Protein AF-A0A5B1CIZ7-F1 (afdb_monomer_lite)

Organism: NCBI:txid406547

Secondary structure (DSSP, 8-state):
--HHHHHHHHHHHHHHHHHHHHHHHTTT-EEEEE-TTT--EEEEE--GGG-SEEEEEEE-TTT--EEEEEEEEETTEEEEEEEE-----

Foldseek 3Di:
DVVVVVVVVVVVVVVVVVVVVLVVVQVDAKEWEQDPPPRDIDIDRDRCVCDQWDWDWDQDPPPRFIWTKIWGQDPNHIYIYTDRPDPPD

Sequence (89 aa):
MQEENEERETECRFLLKTKRQYRFRIMQDEVTYICDACGEEIVIPVDPAGGKTQKYTEDCPVCCNPSVIHVDWDEDEPRAWAEAEQDRF

InterPro domains:
  IPR025990 Bacterial zinc ribbon domain [PF14255] (33-80)

pLDDT: mean 75.04, std 17.67, range 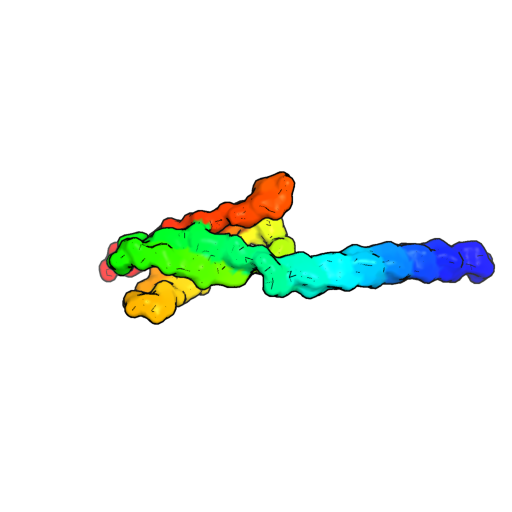[46.56, 95.06]

Radius of gyration: 19.01 Å; chains: 1; bounding box: 52×20×56 Å

Structure (mmCIF, N/CA/C/O backbone):
data_AF-A0A5B1CIZ7-F1
#
_entry.id   AF-A0A5B1CIZ7-F1
#
loop_
_atom_site.group_PDB
_atom_site.id
_atom_site.type_symbol
_atom_site.label_atom_id
_atom_site.label_alt_id
_atom_site.label_comp_id
_atom_site.label_asym_id
_atom_site.label_entity_id
_atom_site.label_seq_id
_atom_site.pdbx_PDB_ins_code
_atom_site.Cartn_x
_atom_site.Cartn_y
_atom_site.Cartn_z
_atom_site.occupancy
_atom_site.B_iso_or_equiv
_atom_site.auth_seq_id
_atom_site.auth_comp_id
_atom_site.auth_asym_id
_atom_site.auth_atom_id
_atom_site.pdbx_PDB_model_num
ATOM 1 N N . MET A 1 1 ? 37.154 8.016 -29.407 1.00 51.50 1 MET A N 1
ATOM 2 C CA . MET A 1 1 ? 36.833 9.394 -28.966 1.00 51.50 1 MET A CA 1
ATOM 3 C C . MET A 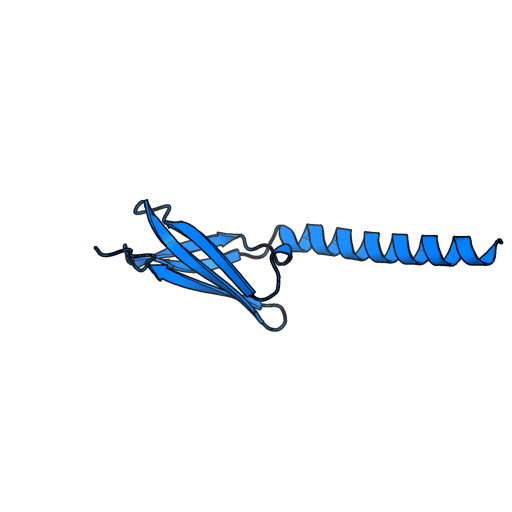1 1 ? 35.493 9.917 -29.486 1.00 51.50 1 MET A C 1
ATOM 5 O O . MET A 1 1 ? 34.851 10.620 -28.724 1.00 51.50 1 MET A O 1
ATOM 9 N N . GLN A 1 2 ? 35.055 9.643 -30.727 1.00 49.53 2 GLN A N 1
ATOM 10 C CA . GLN A 1 2 ? 33.720 10.071 -31.208 1.00 49.53 2 GLN A CA 1
ATOM 11 C C . GLN A 1 2 ? 32.618 9.014 -30.986 1.00 49.53 2 GLN A C 1
ATOM 13 O O . GLN A 1 2 ? 31.496 9.386 -30.666 1.00 49.53 2 GLN A O 1
ATOM 18 N N . GLU A 1 3 ? 32.947 7.720 -31.049 1.00 47.75 3 GLU A N 1
ATOM 19 C CA . GLU A 1 3 ? 31.984 6.608 -30.889 1.00 47.75 3 GLU A CA 1
ATOM 20 C C . GLU A 1 3 ? 31.436 6.472 -29.449 1.00 47.75 3 GLU A C 1
ATOM 22 O O . GLU A 1 3 ? 30.249 6.234 -29.254 1.00 47.75 3 GLU A O 1
ATOM 27 N N . GLU A 1 4 ? 32.251 6.753 -28.423 1.00 51.00 4 GLU A N 1
ATOM 28 C CA . GLU A 1 4 ? 31.854 6.661 -27.000 1.00 51.00 4 GLU A CA 1
ATOM 29 C C . GLU A 1 4 ? 30.778 7.689 -26.585 1.00 51.00 4 GLU A C 1
ATOM 31 O O . GLU A 1 4 ? 30.121 7.539 -25.553 1.00 51.00 4 GLU A O 1
ATOM 36 N N . ASN A 1 5 ? 30.593 8.761 -27.365 1.00 46.56 5 ASN A N 1
ATOM 37 C CA . ASN A 1 5 ? 29.623 9.819 -27.063 1.00 46.56 5 ASN A CA 1
ATOM 38 C C . ASN A 1 5 ? 28.211 9.477 -27.578 1.00 46.56 5 ASN A C 1
ATOM 40 O O . ASN A 1 5 ? 27.219 9.903 -26.991 1.00 46.56 5 ASN A O 1
ATOM 44 N N . GLU A 1 6 ? 28.115 8.675 -28.641 1.00 50.31 6 GLU A N 1
ATOM 45 C CA . GLU A 1 6 ? 26.852 8.303 -29.293 1.00 50.31 6 GLU A CA 1
ATOM 46 C C . GLU A 1 6 ? 26.116 7.183 -28.523 1.00 50.31 6 GLU A C 1
ATOM 48 O O . GLU A 1 6 ? 24.884 7.185 -28.407 1.00 50.31 6 GLU A O 1
ATOM 53 N N . GLU A 1 7 ? 26.870 6.285 -27.879 1.00 53.16 7 GLU A N 1
ATOM 54 C CA . GLU A 1 7 ? 26.337 5.250 -26.981 1.00 53.16 7 GLU A CA 1
ATOM 55 C C . GLU A 1 7 ? 25.701 5.860 -25.716 1.00 53.16 7 GLU A C 1
ATOM 57 O O . GLU A 1 7 ? 24.572 5.512 -25.356 1.00 53.16 7 GLU A O 1
ATOM 62 N N . ARG A 1 8 ? 26.354 6.863 -25.103 1.00 51.62 8 ARG A N 1
ATOM 63 C CA . ARG A 1 8 ? 25.831 7.585 -23.924 1.00 51.62 8 ARG A CA 1
ATOM 64 C C . ARG A 1 8 ? 24.557 8.376 -24.224 1.00 51.62 8 ARG A C 1
ATOM 66 O O . ARG A 1 8 ? 23.672 8.455 -23.371 1.00 51.62 8 ARG A O 1
ATOM 73 N N . GLU A 1 9 ? 24.431 8.959 -25.418 1.00 53.88 9 GLU A N 1
ATOM 74 C CA . GLU A 1 9 ? 23.199 9.651 -25.827 1.00 53.88 9 GLU A CA 1
ATOM 75 C C . GLU A 1 9 ? 22.024 8.688 -26.036 1.00 53.88 9 GLU A C 1
ATOM 77 O O . GLU A 1 9 ? 20.875 9.024 -25.718 1.00 53.88 9 GLU A O 1
ATOM 82 N N . THR A 1 10 ? 22.301 7.485 -26.539 1.00 54.41 10 THR A N 1
ATOM 83 C CA . THR A 1 10 ? 21.291 6.444 -26.763 1.00 54.41 10 THR A CA 1
ATOM 84 C C . THR A 1 10 ? 20.791 5.873 -25.437 1.00 54.41 10 THR A C 1
ATOM 86 O O . THR A 1 10 ? 19.579 5.759 -25.238 1.00 54.41 10 THR A O 1
ATOM 89 N N . GLU A 1 11 ? 21.699 5.620 -24.493 1.00 52.94 11 GLU A N 1
ATOM 90 C CA . GLU A 1 11 ? 21.377 5.184 -23.132 1.00 52.94 11 GLU A CA 1
ATOM 91 C C . GLU A 1 11 ? 20.580 6.256 -22.367 1.00 52.94 11 GLU A C 1
ATOM 93 O O . GLU A 1 11 ? 19.539 5.958 -21.782 1.00 52.94 11 GLU A O 1
ATOM 98 N N . CYS A 1 12 ? 20.961 7.537 -22.471 1.00 47.84 12 CYS A N 1
ATOM 99 C CA . CYS A 1 12 ? 20.188 8.648 -21.905 1.00 47.84 12 CYS A CA 1
ATOM 100 C C . CYS A 1 12 ? 18.795 8.781 -22.537 1.00 47.84 12 CYS A C 1
ATOM 102 O O . CYS A 1 12 ? 17.822 8.995 -21.816 1.00 47.84 12 CYS A O 1
ATOM 104 N N . ARG A 1 13 ? 18.641 8.626 -23.861 1.00 53.91 13 ARG A N 1
ATOM 105 C CA . ARG A 1 13 ? 17.308 8.624 -24.499 1.00 53.91 13 ARG A CA 1
ATOM 106 C C . ARG A 1 13 ? 16.473 7.422 -24.085 1.00 53.91 13 ARG A C 1
ATOM 108 O O . ARG A 1 13 ? 15.261 7.570 -23.946 1.00 53.91 13 ARG A O 1
ATOM 115 N N . PHE A 1 14 ? 17.088 6.261 -23.889 1.00 51.16 14 PHE A N 1
ATOM 116 C CA . PHE A 1 14 ? 16.407 5.062 -23.416 1.00 51.16 14 PHE A CA 1
ATOM 117 C C . PHE A 1 14 ? 15.927 5.240 -21.971 1.00 51.16 14 PHE A C 1
ATOM 119 O O . PHE A 1 14 ? 14.741 5.058 -21.708 1.00 51.16 14 PHE A O 1
ATOM 126 N N . LEU A 1 15 ? 16.792 5.738 -21.079 1.00 51.94 15 LEU A N 1
ATOM 127 C CA . LEU A 1 15 ? 16.459 6.085 -19.693 1.00 51.94 15 LEU A CA 1
ATOM 128 C C . LEU A 1 15 ? 15.428 7.218 -19.595 1.00 51.94 15 LEU A C 1
ATOM 130 O O . LEU A 1 15 ? 14.590 7.211 -18.700 1.00 51.94 15 LEU A O 1
ATOM 134 N N . LEU A 1 16 ? 15.445 8.198 -20.503 1.00 53.34 16 LEU A N 1
ATOM 135 C CA . LEU A 1 16 ? 14.434 9.261 -20.547 1.00 53.34 16 LEU A CA 1
ATOM 136 C C . LEU A 1 16 ? 13.094 8.762 -21.103 1.00 53.34 16 LEU A C 1
ATOM 138 O O . LEU A 1 16 ? 12.053 9.195 -20.614 1.00 53.34 16 LEU A O 1
ATOM 142 N N . LYS A 1 17 ? 13.088 7.844 -22.080 1.00 51.88 17 LYS A N 1
ATOM 143 C CA . LYS A 1 17 ? 11.860 7.191 -22.564 1.00 51.88 17 LYS A CA 1
ATOM 144 C C . LYS A 1 17 ? 11.231 6.332 -21.473 1.00 51.88 17 LYS A C 1
ATOM 146 O O . LYS A 1 17 ? 10.040 6.491 -21.221 1.00 51.88 17 LYS A O 1
ATOM 151 N N . THR A 1 18 ? 12.025 5.515 -20.781 1.00 50.84 18 THR A N 1
ATOM 152 C CA . THR A 1 18 ? 11.543 4.686 -19.671 1.00 50.84 18 THR A CA 1
ATOM 153 C C . THR A 1 18 ? 11.134 5.533 -18.475 1.00 50.84 18 THR A C 1
ATOM 155 O O . THR A 1 18 ? 10.038 5.327 -17.985 1.00 50.84 18 THR A O 1
ATOM 158 N N . LYS A 1 19 ? 11.888 6.565 -18.061 1.00 52.91 19 LYS A N 1
ATOM 159 C CA . LYS A 1 19 ? 11.462 7.491 -16.986 1.00 52.91 19 LYS A CA 1
ATOM 160 C C . LYS A 1 19 ? 10.187 8.262 -17.317 1.00 52.91 19 LYS A C 1
ATOM 162 O O . LYS A 1 19 ? 9.411 8.560 -16.415 1.00 52.91 19 LYS A O 1
ATOM 167 N N . ARG A 1 20 ? 9.967 8.616 -18.586 1.00 52.28 20 ARG A N 1
ATOM 168 C CA . ARG A 1 20 ? 8.744 9.305 -19.022 1.00 52.28 20 ARG A CA 1
ATOM 169 C C . ARG A 1 20 ? 7.544 8.358 -19.044 1.00 52.28 20 ARG A C 1
ATOM 171 O O . ARG A 1 20 ? 6.467 8.777 -18.644 1.00 52.28 20 ARG A O 1
ATOM 178 N N . GLN A 1 21 ? 7.748 7.099 -19.436 1.00 52.97 21 GLN A N 1
ATOM 179 C CA . GLN A 1 21 ? 6.759 6.022 -19.297 1.00 52.97 21 GLN A CA 1
ATOM 180 C C . GLN A 1 21 ? 6.454 5.723 -17.824 1.00 52.97 21 GLN A C 1
ATOM 182 O O . GLN A 1 21 ? 5.295 5.642 -17.440 1.00 52.97 21 GLN A O 1
ATOM 187 N N . TYR A 1 22 ? 7.492 5.644 -16.994 1.00 51.78 22 TYR A N 1
ATOM 188 C CA . TYR A 1 22 ? 7.409 5.374 -15.563 1.00 51.78 22 TYR A CA 1
ATOM 189 C C . TYR A 1 22 ? 6.639 6.479 -14.845 1.00 51.78 22 TYR A C 1
ATOM 191 O O . TYR A 1 22 ? 5.633 6.205 -14.216 1.00 51.78 22 TYR A O 1
ATOM 199 N N . ARG A 1 23 ? 6.998 7.752 -15.059 1.00 53.22 23 ARG A N 1
ATOM 200 C CA . ARG A 1 23 ? 6.252 8.900 -14.510 1.00 53.22 23 ARG A CA 1
ATOM 201 C C . ARG A 1 23 ? 4.788 8.961 -14.944 1.00 53.22 23 ARG A C 1
ATOM 203 O O . ARG A 1 23 ? 4.006 9.598 -14.252 1.00 53.22 23 ARG A O 1
ATOM 210 N N . PHE A 1 24 ? 4.439 8.378 -16.088 1.00 52.84 24 PHE A N 1
ATOM 211 C CA . PHE A 1 24 ? 3.059 8.342 -16.568 1.00 52.84 24 PHE A CA 1
ATOM 212 C C . PHE A 1 24 ? 2.271 7.182 -15.942 1.00 52.84 24 PHE A C 1
ATOM 214 O O . PHE A 1 24 ? 1.102 7.363 -15.627 1.00 52.84 24 PHE A O 1
ATOM 221 N N . ARG A 1 25 ? 2.920 6.031 -15.699 1.00 54.44 25 ARG A N 1
ATOM 222 C CA . ARG A 1 25 ? 2.324 4.879 -14.999 1.00 54.44 25 ARG A CA 1
ATOM 223 C C . ARG A 1 25 ? 2.177 5.126 -13.485 1.00 54.44 25 ARG A C 1
ATOM 225 O O . ARG A 1 25 ? 1.147 4.802 -12.921 1.00 54.44 25 ARG A O 1
ATOM 232 N N . ILE A 1 26 ? 3.122 5.853 -12.874 1.00 54.41 26 ILE A N 1
ATOM 233 C CA . ILE A 1 26 ? 3.113 6.281 -11.455 1.00 54.41 26 ILE A CA 1
ATOM 234 C C . ILE A 1 26 ? 1.844 7.047 -11.037 1.00 54.41 26 ILE A C 1
ATOM 236 O O . ILE A 1 26 ? 1.519 7.096 -9.858 1.00 54.41 26 ILE A O 1
ATOM 240 N N . MET A 1 27 ? 1.134 7.683 -11.972 1.00 52.81 27 MET A N 1
ATOM 241 C CA . MET A 1 27 ? -0.024 8.524 -11.650 1.00 52.81 27 MET A CA 1
ATOM 242 C C . MET A 1 27 ? -1.385 7.819 -11.756 1.00 52.81 27 MET A C 1
ATOM 244 O O . MET A 1 27 ? -2.384 8.506 -11.556 1.00 52.81 27 MET A O 1
ATOM 248 N N . GLN A 1 28 ? -1.466 6.530 -12.119 1.00 58.94 28 GLN A N 1
ATOM 249 C CA . GLN A 1 28 ? -2.755 5.935 -12.523 1.00 58.94 28 GLN A CA 1
ATOM 250 C C . GLN A 1 28 ? -3.128 4.583 -11.913 1.00 58.94 28 GLN A C 1
ATOM 252 O O . GLN A 1 28 ? -4.266 4.166 -12.112 1.00 58.94 28 GLN A O 1
ATOM 257 N N . ASP A 1 29 ? -2.238 3.911 -11.187 1.00 78.75 29 ASP A N 1
ATOM 258 C CA . ASP A 1 29 ? -2.575 2.614 -10.604 1.00 78.75 29 ASP A CA 1
ATOM 259 C C . ASP A 1 29 ? -3.165 2.803 -9.199 1.00 78.75 29 ASP A C 1
ATOM 261 O O . ASP A 1 29 ? -2.517 3.303 -8.277 1.00 78.75 29 ASP A O 1
ATOM 265 N N . GLU A 1 30 ? -4.433 2.433 -9.061 1.00 87.75 30 GLU A N 1
ATOM 266 C CA . GLU A 1 30 ? -5.183 2.436 -7.808 1.00 87.75 30 GLU A CA 1
ATOM 267 C C . GLU A 1 30 ? -5.493 0.992 -7.416 1.00 87.75 30 GLU A C 1
ATOM 269 O O . GLU A 1 30 ? -5.778 0.146 -8.265 1.00 87.75 30 GLU A O 1
ATOM 274 N N . VAL A 1 31 ? -5.465 0.711 -6.118 1.00 90.31 31 VAL A N 1
ATOM 275 C CA . VAL A 1 31 ? -5.884 -0.578 -5.561 1.00 90.31 31 VAL A CA 1
ATOM 276 C C . VAL A 1 31 ? -6.836 -0.369 -4.408 1.00 90.31 31 VAL A C 1
ATOM 278 O O . VAL A 1 31 ? -6.840 0.670 -3.751 1.00 90.31 31 VAL A O 1
ATOM 281 N N . THR A 1 32 ? -7.629 -1.396 -4.147 1.00 93.56 32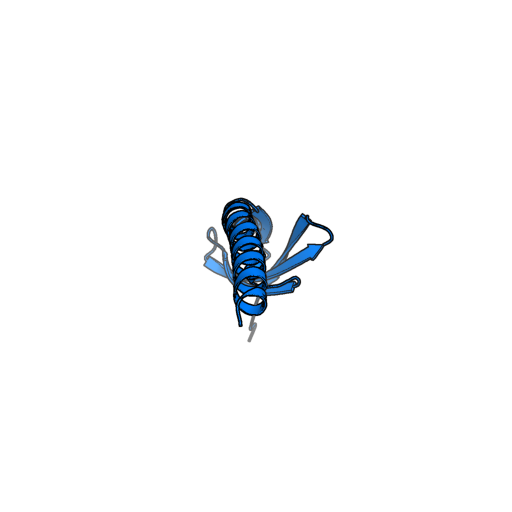 THR A N 1
ATOM 282 C CA . THR A 1 32 ? -8.601 -1.407 -3.064 1.00 93.56 32 THR A CA 1
ATOM 283 C C . THR A 1 32 ? -8.209 -2.424 -2.007 1.00 93.56 32 THR A C 1
ATOM 285 O O . THR A 1 32 ? -7.822 -3.544 -2.343 1.00 93.56 32 THR A O 1
ATOM 288 N N . TYR A 1 33 ? -8.368 -2.070 -0.737 1.00 93.00 33 TYR A N 1
ATOM 289 C CA . TYR A 1 33 ? -8.287 -3.012 0.376 1.00 93.00 33 TYR A CA 1
ATOM 290 C C . TYR A 1 33 ? -9.479 -2.822 1.316 1.00 93.00 33 TYR A C 1
ATOM 292 O O . TYR A 1 33 ? -10.081 -1.752 1.363 1.00 93.00 33 TYR A O 1
ATOM 300 N N . ILE A 1 34 ? -9.815 -3.858 2.084 1.00 93.75 34 ILE A N 1
ATOM 301 C CA . ILE A 1 34 ? -10.831 -3.765 3.136 1.00 93.75 34 ILE A CA 1
ATOM 302 C C . ILE A 1 34 ? -10.131 -3.483 4.461 1.00 93.75 34 ILE A C 1
ATOM 304 O O . ILE A 1 34 ? -9.210 -4.206 4.839 1.00 93.75 34 ILE A O 1
ATOM 308 N N . CYS A 1 35 ? -10.546 -2.435 5.167 1.00 91.94 35 CYS A N 1
ATOM 309 C CA . CYS A 1 35 ? -10.000 -2.130 6.483 1.00 91.94 35 CYS A CA 1
ATOM 310 C C . CYS A 1 35 ? -10.467 -3.167 7.516 1.00 91.94 35 CYS A C 1
ATOM 312 O O . CYS A 1 35 ? -11.661 -3.283 7.784 1.00 91.94 35 CYS A O 1
ATOM 314 N N . ASP A 1 36 ? -9.530 -3.845 8.180 1.00 89.38 36 ASP A N 1
ATOM 315 C CA . ASP A 1 36 ? -9.829 -4.837 9.227 1.00 89.38 36 ASP A CA 1
ATOM 316 C C . ASP A 1 36 ? -10.528 -4.251 10.469 1.00 89.38 36 ASP A C 1
ATOM 318 O O . ASP A 1 36 ? -11.139 -4.985 11.247 1.00 89.38 36 ASP A O 1
ATOM 322 N N . ALA A 1 37 ? -10.429 -2.936 10.690 1.00 88.88 37 ALA A N 1
ATOM 323 C CA . ALA A 1 37 ? -10.997 -2.281 11.867 1.00 88.88 37 ALA A CA 1
ATOM 324 C C . ALA A 1 37 ? -12.461 -1.852 11.671 1.00 88.88 37 ALA A C 1
ATOM 326 O O . ALA A 1 37 ? -13.290 -2.091 12.549 1.00 88.88 37 ALA A O 1
ATOM 327 N N . CYS A 1 38 ? -12.792 -1.206 10.547 1.00 92.00 38 CYS A N 1
ATOM 328 C CA . CYS A 1 38 ? -14.149 -0.708 10.279 1.00 92.00 38 CYS A CA 1
ATOM 329 C C . CYS A 1 38 ? -14.907 -1.479 9.192 1.00 92.00 38 CYS A C 1
ATOM 331 O O . CYS A 1 38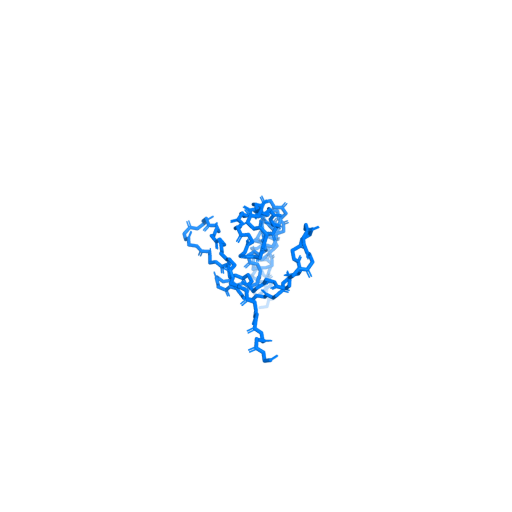 ? -16.119 -1.309 9.087 1.00 92.00 38 CYS A O 1
ATOM 333 N N . GLY A 1 39 ? -14.227 -2.321 8.410 1.00 91.81 39 GLY A N 1
ATOM 334 C CA . GLY A 1 39 ? -14.816 -3.074 7.303 1.00 91.81 39 GLY A CA 1
ATOM 335 C C . GLY A 1 39 ? -15.064 -2.262 6.030 1.00 91.81 39 GLY A C 1
ATOM 336 O O . GLY A 1 39 ? -15.706 -2.775 5.119 1.00 91.81 39 GLY A O 1
ATOM 337 N N . GLU A 1 40 ? -14.590 -1.016 5.958 1.00 95.06 40 GLU A N 1
ATOM 338 C CA . GLU A 1 40 ? -14.768 -0.163 4.779 1.00 95.06 40 GLU A CA 1
ATOM 339 C C . GLU A 1 40 ? -13.795 -0.542 3.655 1.00 95.06 40 GLU A C 1
ATOM 341 O O . GLU A 1 40 ? -12.641 -0.895 3.918 1.00 95.06 40 GLU A O 1
ATOM 346 N N . GLU A 1 41 ? -14.246 -0.419 2.406 1.00 94.50 41 GLU A N 1
ATOM 347 C CA . GLU A 1 41 ? -13.400 -0.531 1.219 1.00 94.50 41 GLU A CA 1
ATOM 348 C C . GLU A 1 41 ? -12.666 0.790 0.961 1.00 94.50 41 GLU A C 1
ATOM 350 O O . GLU A 1 41 ? -13.275 1.829 0.705 1.00 94.50 41 GLU A O 1
ATOM 355 N N . ILE A 1 42 ? -11.339 0.754 1.043 1.00 93.25 42 ILE A N 1
ATOM 356 C CA . ILE A 1 42 ? -10.470 1.917 0.884 1.00 93.25 42 ILE A CA 1
ATOM 357 C C . ILE A 1 42 ? -9.718 1.801 -0.437 1.00 93.25 42 ILE A C 1
ATOM 359 O O . ILE A 1 42 ? -9.062 0.792 -0.695 1.00 93.25 42 ILE A O 1
ATOM 363 N N . VAL A 1 43 ? -9.784 2.856 -1.251 1.00 92.50 43 VAL A N 1
ATOM 364 C CA . VAL A 1 43 ? -9.014 2.995 -2.494 1.00 92.50 43 VAL A CA 1
ATOM 365 C C . VAL A 1 43 ? -7.751 3.799 -2.206 1.00 92.50 43 VAL A C 1
ATOM 367 O O . VAL A 1 43 ? -7.831 4.886 -1.632 1.00 92.50 43 VAL A O 1
ATOM 370 N N . ILE A 1 44 ? -6.597 3.283 -2.618 1.00 89.56 44 ILE A N 1
ATOM 371 C CA . ILE A 1 44 ? -5.293 3.923 -2.440 1.00 89.56 44 ILE A CA 1
ATOM 372 C C . ILE A 1 44 ? -4.521 3.971 -3.763 1.00 89.56 44 ILE A C 1
ATOM 374 O O . ILE A 1 44 ? -4.561 3.011 -4.538 1.00 89.56 44 ILE A O 1
ATOM 378 N N . PRO A 1 45 ? -3.787 5.063 -4.031 1.00 86.94 45 PRO A N 1
ATOM 379 C CA . PRO A 1 45 ? -2.842 5.104 -5.136 1.00 86.94 45 PRO A CA 1
ATOM 380 C C . PRO A 1 45 ? -1.605 4.265 -4.796 1.00 86.94 45 PRO A C 1
ATOM 382 O O . PRO A 1 45 ? -1.092 4.335 -3.677 1.00 86.94 45 PRO A O 1
ATOM 385 N N . VAL A 1 46 ? -1.084 3.513 -5.765 1.00 84.62 46 VAL A N 1
ATOM 386 C CA . VAL A 1 46 ? 0.138 2.714 -5.598 1.00 84.62 46 VAL A CA 1
ATOM 387 C C . VAL A 1 46 ? 1.203 3.094 -6.618 1.00 84.62 46 VAL A C 1
ATOM 389 O O . VAL A 1 46 ? 0.938 3.254 -7.806 1.00 84.62 46 VAL A O 1
ATOM 392 N N . ASP A 1 47 ? 2.443 3.233 -6.143 1.00 81.25 47 ASP A N 1
ATOM 393 C CA . ASP A 1 47 ? 3.589 3.592 -6.980 1.00 81.25 47 ASP A CA 1
ATOM 394 C C . ASP A 1 47 ? 4.488 2.360 -7.210 1.00 81.25 47 ASP A C 1
ATOM 396 O O . ASP A 1 47 ? 5.083 1.848 -6.255 1.00 81.25 47 ASP A O 1
ATOM 400 N N . PRO A 1 48 ? 4.672 1.885 -8.457 1.00 76.06 48 PRO A N 1
ATOM 401 C CA . PRO A 1 48 ? 5.563 0.761 -8.750 1.00 76.06 48 PRO A CA 1
ATOM 402 C C . PRO A 1 48 ? 7.053 1.056 -8.464 1.00 76.06 48 PRO A C 1
ATOM 404 O O . PRO A 1 48 ? 7.874 0.133 -8.465 1.00 76.06 48 PRO A O 1
ATOM 407 N N . ALA A 1 49 ? 7.431 2.314 -8.198 1.00 77.31 49 ALA A N 1
ATOM 408 C CA . ALA A 1 49 ? 8.763 2.741 -7.751 1.00 77.31 49 ALA A CA 1
ATOM 409 C C . ALA A 1 49 ? 9.172 2.161 -6.402 1.00 77.31 49 ALA A C 1
ATOM 411 O O . ALA A 1 49 ? 10.370 1.985 -6.170 1.00 77.31 49 ALA A O 1
ATOM 412 N N . GLY A 1 50 ? 8.209 1.823 -5.541 1.00 74.50 50 GLY A N 1
ATOM 413 C CA . GLY A 1 50 ? 8.484 1.183 -4.253 1.00 74.50 50 GLY A CA 1
ATOM 414 C C . GLY A 1 50 ? 8.988 -0.261 -4.368 1.00 74.50 50 GLY A C 1
ATOM 415 O O . GLY A 1 50 ? 9.402 -0.845 -3.370 1.00 74.50 50 GLY A O 1
ATOM 416 N N . GLY A 1 51 ? 9.006 -0.832 -5.577 1.00 81.06 51 GLY A N 1
ATOM 417 C CA . GLY A 1 51 ? 9.391 -2.216 -5.837 1.00 81.06 51 GLY A CA 1
ATOM 418 C C . GLY A 1 51 ? 8.184 -3.136 -6.017 1.00 81.06 51 GLY A C 1
ATOM 419 O O . GLY A 1 51 ? 7.036 -2.723 -5.862 1.00 81.06 51 GLY A O 1
ATOM 420 N N . LYS A 1 52 ? 8.462 -4.399 -6.369 1.00 83.50 52 LYS A N 1
ATOM 421 C CA . LYS A 1 52 ? 7.427 -5.410 -6.653 1.00 83.50 52 LYS A CA 1
ATOM 422 C C . LYS A 1 52 ? 6.586 -5.779 -5.437 1.00 83.50 52 LYS A C 1
ATOM 424 O O . LYS A 1 52 ? 5.415 -6.075 -5.584 1.00 83.50 52 LYS A O 1
ATOM 429 N N . THR A 1 53 ? 7.186 -5.750 -4.255 1.00 88.19 53 THR A N 1
ATOM 430 C CA . THR A 1 53 ? 6.502 -6.040 -2.998 1.00 88.19 53 THR A CA 1
ATOM 431 C C . THR A 1 53 ? 6.757 -4.874 -2.067 1.00 88.19 53 THR A C 1
ATOM 433 O O . THR A 1 53 ? 7.912 -4.528 -1.810 1.00 88.19 53 THR A O 1
ATOM 436 N N . GLN A 1 54 ? 5.687 -4.263 -1.580 1.00 89.06 54 GLN A N 1
ATOM 437 C CA . GLN A 1 54 ? 5.736 -3.096 -0.713 1.00 89.06 54 GLN A CA 1
ATOM 438 C C . GLN A 1 54 ? 4.935 -3.382 0.547 1.00 89.06 54 GLN A C 1
ATOM 440 O O . GLN A 1 54 ? 3.909 -4.060 0.512 1.00 89.06 54 GLN A O 1
ATOM 445 N N . LYS A 1 55 ? 5.432 -2.868 1.666 1.00 91.31 55 LYS A N 1
ATOM 446 C CA . LYS A 1 55 ? 4.770 -2.949 2.960 1.00 91.31 55 LYS A CA 1
ATOM 447 C C . LYS A 1 55 ? 4.925 -1.608 3.653 1.00 91.31 55 LYS A C 1
ATOM 449 O O . LYS A 1 55 ? 6.054 -1.158 3.850 1.00 91.31 55 LYS A O 1
ATOM 454 N N . TYR A 1 56 ? 3.815 -0.986 4.009 1.00 90.06 56 TYR A N 1
ATOM 455 C CA . TYR A 1 56 ? 3.800 0.286 4.722 1.00 90.06 56 TYR A CA 1
ATOM 456 C C . TYR A 1 56 ? 2.565 0.379 5.612 1.00 90.06 56 TYR A C 1
ATOM 458 O O . TYR A 1 56 ? 1.588 -0.329 5.399 1.00 90.06 56 TYR A O 1
ATOM 466 N N . THR A 1 57 ? 2.624 1.238 6.623 1.00 91.44 57 THR A N 1
ATOM 467 C CA . THR A 1 57 ? 1.487 1.508 7.505 1.00 91.44 57 THR A CA 1
ATOM 468 C C . THR A 1 57 ? 0.835 2.818 7.089 1.00 91.44 57 THR A C 1
ATOM 470 O O . THR A 1 57 ? 1.528 3.820 6.902 1.00 91.44 57 THR A O 1
ATOM 473 N N . GLU A 1 58 ? -0.489 2.817 6.980 1.00 90.75 58 GLU A N 1
ATOM 474 C CA . GLU A 1 58 ? -1.307 4.005 6.744 1.00 90.75 58 GLU A CA 1
ATOM 475 C C . GLU A 1 58 ? -2.539 3.978 7.657 1.00 90.75 58 GLU A C 1
ATOM 477 O O . GLU A 1 58 ? -3.084 2.915 7.957 1.00 90.75 58 GLU A O 1
ATOM 482 N N . ASP A 1 59 ? -2.996 5.143 8.108 1.00 92.06 59 ASP A N 1
ATOM 483 C CA . ASP A 1 59 ? -4.234 5.247 8.875 1.00 92.06 59 ASP A CA 1
ATOM 484 C C . ASP A 1 59 ? -5.448 5.141 7.949 1.00 92.06 59 ASP A C 1
ATOM 486 O O . ASP A 1 59 ? -5.540 5.833 6.934 1.00 92.06 59 ASP A O 1
ATOM 490 N N . CYS A 1 60 ? -6.433 4.319 8.319 1.00 91.88 60 CYS A N 1
ATOM 491 C CA . CYS A 1 60 ? -7.686 4.251 7.574 1.00 91.88 60 CYS A CA 1
ATOM 492 C C . CYS A 1 60 ? -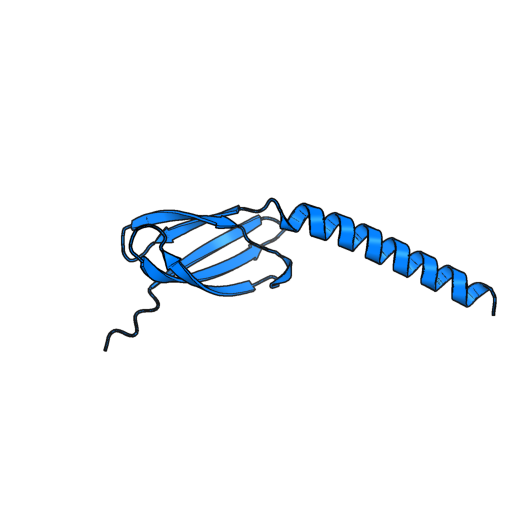8.376 5.633 7.568 1.00 91.88 60 CYS A C 1
ATOM 494 O O . CYS A 1 60 ? -8.683 6.152 8.646 1.00 91.88 60 CYS A O 1
ATOM 496 N N . PRO A 1 61 ? -8.727 6.211 6.402 1.00 92.31 61 PRO A N 1
ATOM 497 C CA . PRO A 1 61 ? -9.314 7.553 6.326 1.00 92.31 61 PRO A CA 1
ATOM 498 C C . PRO A 1 61 ? -10.728 7.641 6.926 1.00 92.31 61 PRO A C 1
ATOM 500 O O . PRO A 1 61 ? -11.251 8.738 7.111 1.00 92.31 61 PRO A O 1
ATOM 503 N N . VAL A 1 62 ? -11.353 6.497 7.230 1.00 94.31 62 VAL A N 1
ATOM 504 C CA . VAL A 1 62 ? -12.703 6.417 7.806 1.00 94.31 62 VAL A CA 1
ATOM 505 C C . VAL A 1 62 ? -12.683 6.250 9.323 1.00 94.31 62 VAL A C 1
ATOM 507 O O . VAL A 1 62 ? -13.477 6.885 10.014 1.00 94.31 62 VAL A O 1
ATOM 510 N N . CYS A 1 63 ? -11.798 5.405 9.858 1.00 93.06 63 CYS A N 1
ATOM 511 C CA . CYS A 1 63 ? -11.786 5.066 11.286 1.00 93.06 63 CYS A CA 1
ATOM 512 C C . CYS A 1 63 ? -10.487 5.422 12.020 1.00 93.06 63 CYS A C 1
ATOM 514 O O . CYS A 1 63 ? -10.393 5.159 13.217 1.00 93.06 63 CYS A O 1
ATOM 516 N N . CYS A 1 64 ? -9.505 5.998 11.323 1.00 91.50 64 CYS A N 1
ATOM 517 C CA . CYS A 1 64 ? -8.201 6.410 11.848 1.00 91.50 64 CYS A CA 1
ATOM 518 C C . CYS A 1 64 ? -7.420 5.297 12.570 1.00 91.50 64 CYS A C 1
ATOM 520 O O . CYS A 1 64 ? -6.589 5.596 13.423 1.00 91.50 64 CYS A O 1
ATOM 522 N N . ASN A 1 65 ? -7.708 4.021 12.282 1.00 89.75 65 ASN A N 1
ATOM 523 C CA . ASN A 1 65 ? -6.915 2.912 12.806 1.00 89.75 65 ASN A CA 1
ATOM 524 C C . ASN A 1 65 ? -5.749 2.611 11.856 1.00 89.75 65 ASN A C 1
ATOM 526 O O . ASN A 1 65 ? -5.984 2.529 10.640 1.00 89.75 65 ASN A O 1
ATOM 530 N N . PRO A 1 66 ? -4.538 2.390 12.394 1.00 90.62 66 PRO A N 1
ATOM 531 C CA . PRO A 1 66 ? -3.378 2.052 11.587 1.00 90.62 66 PRO A CA 1
ATOM 532 C C . PRO A 1 66 ? -3.581 0.688 10.926 1.00 90.62 66 PRO A C 1
ATOM 534 O O . PRO A 1 66 ? -3.899 -0.315 11.576 1.00 90.62 66 PRO A O 1
ATOM 537 N N . SER A 1 67 ? -3.417 0.672 9.610 1.00 90.56 67 SER A N 1
ATOM 538 C CA . SER A 1 67 ? -3.512 -0.503 8.754 1.00 90.56 67 SER A CA 1
ATOM 539 C C . SER A 1 67 ? -2.156 -0.740 8.103 1.00 90.56 67 SER A C 1
ATOM 541 O O . SER A 1 67 ? -1.587 0.152 7.477 1.00 90.56 67 SER A O 1
ATOM 543 N N . VAL A 1 68 ? -1.631 -1.951 8.245 1.00 92.50 68 VAL A N 1
ATOM 544 C CA . VAL A 1 68 ? -0.428 -2.395 7.549 1.00 92.50 68 VAL A CA 1
ATOM 545 C C . VAL A 1 68 ? -0.846 -2.852 6.163 1.00 92.50 68 VAL A C 1
ATOM 547 O O . VAL A 1 68 ? -1.444 -3.911 6.004 1.00 92.50 68 VAL A O 1
ATOM 550 N N . ILE A 1 69 ? -0.551 -2.042 5.158 1.00 91.56 69 ILE A N 1
ATOM 551 C CA . ILE A 1 69 ? -0.892 -2.298 3.767 1.00 91.56 69 ILE A CA 1
ATOM 552 C C . ILE A 1 69 ? 0.250 -3.066 3.114 1.00 91.56 69 ILE A C 1
ATOM 554 O O . ILE A 1 69 ? 1.423 -2.684 3.173 1.00 91.56 69 ILE A O 1
ATOM 558 N N . HIS A 1 70 ? -0.119 -4.154 2.459 1.00 92.31 70 HIS A N 1
ATOM 559 C CA . HIS A 1 70 ? 0.740 -4.959 1.618 1.00 92.31 70 HIS A CA 1
ATOM 560 C C . HIS A 1 70 ? 0.336 -4.749 0.168 1.00 92.31 70 HIS A C 1
ATOM 562 O O . HIS A 1 70 ? -0.844 -4.856 -0.152 1.00 92.31 70 HIS A O 1
ATOM 568 N N . VAL A 1 71 ? 1.308 -4.480 -0.700 1.00 90.69 71 VAL A N 1
ATOM 569 C CA . VAL A 1 71 ? 1.095 -4.339 -2.143 1.00 90.69 71 VAL A CA 1
ATOM 570 C C . VAL A 1 71 ? 2.033 -5.287 -2.872 1.00 90.69 71 VAL A C 1
ATOM 572 O O . VAL A 1 71 ? 3.245 -5.253 -2.646 1.00 90.69 71 VAL A O 1
ATOM 575 N N . ASP A 1 72 ? 1.478 -6.111 -3.752 1.00 90.75 72 ASP A N 1
ATOM 576 C CA . ASP A 1 72 ? 2.227 -6.969 -4.667 1.00 90.75 72 ASP A CA 1
ATOM 577 C C . ASP A 1 72 ? 1.895 -6.600 -6.115 1.00 90.75 72 ASP A C 1
ATOM 579 O O . ASP A 1 72 ? 0.729 -6.419 -6.464 1.00 90.75 72 ASP A O 1
ATOM 583 N N . TRP A 1 73 ? 2.924 -6.462 -6.941 1.00 83.56 73 TRP A N 1
ATOM 584 C CA . TRP A 1 73 ? 2.821 -6.168 -8.364 1.00 83.56 73 TRP A CA 1
ATOM 585 C C . TRP A 1 73 ? 3.089 -7.451 -9.152 1.00 83.56 73 TRP A C 1
ATOM 587 O O . TRP A 1 73 ? 4.245 -7.758 -9.477 1.00 83.56 73 TRP A O 1
ATOM 597 N N . ASP A 1 74 ? 2.020 -8.181 -9.471 1.00 80.19 74 ASP A N 1
ATOM 598 C CA . ASP A 1 74 ? 2.085 -9.419 -10.247 1.00 80.19 74 ASP A CA 1
ATOM 599 C C . ASP A 1 74 ? 1.793 -9.130 -11.723 1.00 80.19 74 ASP A C 1
ATOM 601 O O . ASP A 1 74 ? 0.765 -8.550 -12.046 1.00 80.19 74 ASP A O 1
ATOM 605 N N . GLU A 1 75 ? 2.726 -9.481 -12.612 1.00 68.69 75 GLU A N 1
ATOM 606 C CA . GLU A 1 75 ? 2.581 -9.438 -14.084 1.00 68.69 75 GLU A CA 1
ATOM 607 C C . GLU A 1 75 ? 1.868 -8.206 -14.713 1.00 68.69 75 GLU A C 1
ATOM 609 O O . GLU A 1 75 ? 1.325 -8.327 -15.804 1.00 68.69 75 GLU A O 1
ATOM 614 N N . ASP A 1 76 ? 1.951 -7.025 -14.076 1.00 70.75 76 ASP A N 1
ATOM 615 C CA . ASP A 1 76 ? 1.346 -5.714 -14.426 1.00 70.75 76 ASP A CA 1
ATOM 616 C C . ASP A 1 76 ? 0.046 -5.314 -13.681 1.00 70.75 76 ASP A C 1
ATOM 618 O O . ASP A 1 76 ? -0.371 -4.166 -13.827 1.00 70.75 76 ASP A O 1
ATOM 622 N N . GLU A 1 77 ? -0.543 -6.156 -12.824 1.00 79.12 77 GLU A N 1
ATOM 623 C CA . GLU A 1 77 ? -1.681 -5.781 -11.962 1.00 79.12 77 GLU A CA 1
ATOM 624 C C . GLU A 1 77 ? -1.271 -5.676 -10.478 1.00 79.12 77 GLU A C 1
ATOM 626 O O . GLU A 1 77 ? -0.771 -6.645 -9.893 1.00 79.12 77 GLU A O 1
ATOM 631 N N . PRO A 1 78 ? -1.483 -4.518 -9.824 1.00 86.19 78 PRO A N 1
ATOM 632 C CA . PRO A 1 78 ? -1.238 -4.391 -8.398 1.00 86.19 78 PRO A CA 1
ATOM 633 C C . PRO A 1 78 ? -2.367 -5.028 -7.585 1.00 86.19 78 PRO A C 1
ATOM 635 O O . PRO A 1 78 ? -3.555 -4.864 -7.862 1.00 86.19 78 PRO A O 1
ATOM 638 N N . ARG A 1 79 ? -1.991 -5.726 -6.519 1.00 89.12 79 ARG A N 1
ATOM 639 C CA . ARG A 1 79 ? -2.909 -6.310 -5.542 1.00 89.12 79 ARG A CA 1
ATOM 640 C C . ARG A 1 79 ? -2.555 -5.791 -4.165 1.00 89.12 79 ARG A C 1
ATOM 642 O O . ARG A 1 79 ? -1.389 -5.848 -3.783 1.00 89.12 79 ARG A O 1
ATOM 649 N N . ALA A 1 80 ? -3.558 -5.340 -3.416 1.00 90.31 80 ALA A N 1
ATOM 650 C CA . ALA A 1 80 ? -3.371 -4.898 -2.043 1.00 90.31 80 ALA A CA 1
ATOM 651 C C . ALA A 1 80 ? -4.233 -5.665 -1.045 1.00 90.31 80 ALA A C 1
ATOM 653 O O . ALA A 1 80 ? -5.352 -6.080 -1.345 1.00 90.31 80 ALA A O 1
ATOM 654 N N . TRP A 1 81 ? -3.698 -5.833 0.158 1.00 91.81 81 TRP A N 1
ATOM 655 C CA . TRP A 1 81 ? -4.438 -6.276 1.332 1.00 91.81 81 TRP A CA 1
ATOM 656 C C . TRP A 1 81 ? -3.925 -5.533 2.562 1.00 91.81 81 TRP A C 1
ATOM 658 O O . TRP A 1 81 ? -2.782 -5.077 2.584 1.00 91.81 81 TRP A O 1
ATOM 668 N N . ALA A 1 82 ? -4.779 -5.394 3.571 1.00 90.00 82 ALA A N 1
ATOM 669 C CA . ALA A 1 82 ? -4.402 -4.798 4.841 1.00 90.00 82 ALA A CA 1
ATOM 670 C C . ALA A 1 82 ? -4.405 -5.849 5.947 1.00 90.00 82 ALA A C 1
ATOM 672 O O . ALA A 1 82 ? -5.186 -6.796 5.911 1.00 90.00 82 ALA A O 1
ATOM 673 N N . GLU A 1 83 ? -3.525 -5.647 6.918 1.00 88.25 83 GLU A N 1
ATOM 674 C CA . GLU A 1 83 ? -3.527 -6.321 8.208 1.00 88.25 83 GLU A CA 1
ATOM 675 C C . GLU A 1 83 ? -3.618 -5.240 9.290 1.00 88.25 83 GLU A C 1
ATOM 677 O O . GLU A 1 83 ? -2.962 -4.198 9.200 1.00 88.25 83 GLU A O 1
ATOM 682 N N . ALA A 1 84 ? -4.420 -5.446 10.331 1.00 79.44 84 ALA A N 1
ATOM 683 C CA . ALA A 1 84 ? -4.398 -4.535 11.474 1.00 79.44 84 ALA A CA 1
ATOM 684 C C . ALA A 1 84 ? -3.010 -4.557 12.148 1.00 79.44 84 ALA A C 1
ATOM 686 O O . ALA A 1 84 ? -2.554 -5.623 12.558 1.00 79.44 84 ALA A O 1
ATOM 687 N N . GLU A 1 85 ? -2.359 -3.395 12.321 1.00 71.44 85 GLU A N 1
ATOM 688 C CA . GLU A 1 85 ? -1.010 -3.341 12.925 1.00 71.44 85 GLU A CA 1
ATOM 689 C C . GLU A 1 85 ? -0.998 -3.869 14.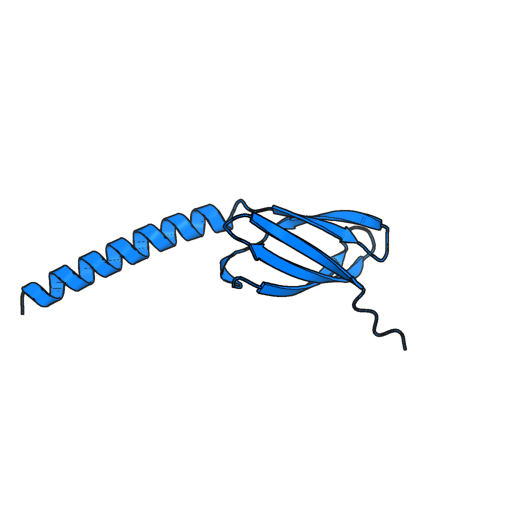364 1.00 71.44 85 GLU A C 1
ATOM 691 O O . GLU A 1 85 ? 0.013 -4.398 14.806 1.00 71.44 85 GLU A O 1
ATOM 696 N N . GLN A 1 86 ? -2.140 -3.744 15.057 1.00 62.78 86 GLN A N 1
ATOM 697 C CA . GLN A 1 86 ? -2.440 -4.242 16.404 1.00 62.78 86 GLN A CA 1
ATOM 698 C C . GLN A 1 86 ? -1.208 -4.689 17.218 1.00 62.78 86 GLN A C 1
ATOM 700 O O . GLN A 1 86 ? -1.038 -5.873 17.515 1.00 62.78 86 GLN A O 1
ATOM 705 N N . ASP A 1 87 ? -0.446 -3.711 17.723 1.00 54.03 87 ASP A N 1
ATOM 706 C CA . ASP A 1 87 ? 0.208 -3.832 19.030 1.00 54.03 87 ASP A CA 1
ATOM 707 C C . ASP A 1 87 ? -0.906 -3.895 20.087 1.00 54.03 87 ASP A C 1
ATOM 709 O O . ASP A 1 87 ? -1.281 -2.923 20.744 1.00 54.03 87 ASP A O 1
ATOM 713 N N . ARG A 1 88 ? -1.546 -5.061 20.172 1.00 53.97 88 ARG A N 1
ATOM 714 C CA . ARG A 1 88 ? -2.603 -5.356 21.132 1.00 53.97 88 ARG A CA 1
ATOM 715 C C . ARG A 1 88 ? -1.942 -5.786 22.439 1.00 53.97 88 ARG A C 1
ATOM 717 O O . ARG A 1 88 ? -1.876 -6.981 22.727 1.00 53.97 88 ARG A O 1
ATOM 724 N N . PHE A 1 89 ? -1.430 -4.814 23.192 1.00 52.44 89 PHE A N 1
ATOM 725 C CA . PHE A 1 89 ? -0.946 -5.007 24.561 1.00 52.44 89 PHE A CA 1
ATOM 726 C C . PHE A 1 89 ? -1.861 -4.337 25.586 1.00 52.44 89 PHE A C 1
ATOM 728 O O . PHE A 1 89 ? -2.289 -3.186 25.343 1.00 52.44 89 PHE A O 1
#